Protein AF-A0A967QJV1-F1 (afdb_monomer_lite)

Sequence (107 aa):
FAGLLRQDGYRLEAVEGFALSSVVPAAKLAMAALAEDMVDGPLVVVEPGVRTGMPINIDNPREVGADRVVNAVAASQRYGTPVIAVDFGTSTNMDVVDASGAYVGGS

Radius of gyration: 15.84 Å; chains: 1; bounding box: 34×27×40 Å

pLDDT: mean 92.86, std 4.11, range [76.12, 98.56]

Foldseek 3Di:
DQVVCVVVPHGLAPDQEEEDFDPDVVCQVVVVVVRVVRDPHYYHYQAPPGPLVAAAPDPDSRPDGSVLSVQLSVQCVPPNPQDWGWDDDPDTWIWTQHNVRHTYGTD

Structure (mmCIF, N/CA/C/O backbone):
data_AF-A0A967QJV1-F1
#
_entry.id   AF-A0A967QJV1-F1
#
loop_
_atom_site.group_PDB
_atom_site.id
_atom_site.type_symbol
_atom_site.label_atom_id
_atom_site.label_alt_id
_atom_site.label_comp_id
_atom_site.label_asym_id
_atom_site.label_entity_id
_atom_site.label_seq_id
_atom_site.pdbx_PDB_ins_code
_atom_site.Cartn_x
_atom_site.Cartn_y
_atom_site.Cartn_z
_atom_site.occupancy
_atom_site.B_iso_or_equiv
_atom_site.auth_seq_id
_atom_site.auth_comp_id
_atom_site.auth_asym_id
_atom_site.auth_atom_id
_atom_site.pdbx_PDB_model_num
ATOM 1 N N . PHE A 1 1 ? 15.199 -5.560 -13.421 1.00 76.12 1 PHE A N 1
ATOM 2 C CA . PHE A 1 1 ? 13.771 -5.812 -13.701 1.00 76.12 1 PHE A CA 1
ATOM 3 C C . PHE A 1 1 ? 13.512 -6.512 -15.030 1.00 76.12 1 PHE A C 1
ATOM 5 O O . PHE A 1 1 ? 12.943 -7.591 -14.990 1.00 76.12 1 PHE A O 1
ATOM 12 N N . ALA A 1 2 ? 13.971 -6.003 -16.183 1.00 83.81 2 ALA A N 1
ATOM 13 C CA . ALA A 1 2 ? 13.749 -6.683 -17.473 1.00 83.81 2 ALA A CA 1
ATOM 14 C C . ALA A 1 2 ? 14.247 -8.145 -17.505 1.00 83.81 2 ALA A C 1
ATOM 16 O O . ALA A 1 2 ? 13.609 -9.001 -18.106 1.00 83.81 2 ALA A O 1
ATOM 17 N N . GLY A 1 3 ? 15.360 -8.444 -16.821 1.00 90.00 3 GLY A N 1
ATOM 18 C CA . GLY A 1 3 ? 15.836 -9.821 -16.646 1.00 90.00 3 GLY A CA 1
ATOM 19 C C . GLY A 1 3 ? 14.855 -10.718 -15.881 1.00 90.00 3 GLY A C 1
ATOM 20 O O . GLY A 1 3 ? 14.595 -11.822 -16.335 1.00 90.00 3 GLY A O 1
ATOM 21 N N . LEU A 1 4 ? 14.268 -10.221 -14.785 1.00 91.12 4 LEU A N 1
ATOM 22 C CA . LEU A 1 4 ? 13.299 -10.960 -13.964 1.00 91.12 4 LEU A CA 1
ATOM 23 C C . LEU A 1 4 ? 12.008 -11.241 -14.745 1.00 91.12 4 LEU A C 1
ATOM 25 O O . LEU A 1 4 ? 11.565 -12.378 -14.802 1.00 91.12 4 LEU A O 1
ATOM 29 N N . LEU A 1 5 ? 11.469 -10.231 -15.438 1.00 91.56 5 LEU A N 1
ATOM 30 C CA . LEU A 1 5 ? 10.292 -10.406 -16.297 1.00 91.56 5 LEU A CA 1
ATOM 31 C C . LEU A 1 5 ? 10.531 -11.478 -17.366 1.00 91.56 5 LEU A C 1
ATOM 33 O O . LEU A 1 5 ? 9.685 -12.345 -17.570 1.00 91.56 5 LEU A O 1
ATOM 37 N N . ARG A 1 6 ? 11.710 -11.464 -18.004 1.00 93.31 6 ARG A N 1
ATOM 38 C CA . ARG A 1 6 ? 12.073 -12.460 -19.022 1.00 93.31 6 ARG A CA 1
ATOM 39 C C . ARG A 1 6 ? 12.190 -13.872 -18.460 1.00 93.31 6 ARG A C 1
ATOM 41 O O . ARG A 1 6 ? 11.886 -14.808 -19.193 1.00 93.31 6 ARG A O 1
ATOM 48 N N . GLN A 1 7 ? 12.623 -14.039 -17.207 1.00 95.81 7 GLN A N 1
ATOM 49 C CA . GLN A 1 7 ? 12.664 -15.358 -16.563 1.00 95.81 7 GLN A CA 1
ATOM 50 C C . GLN A 1 7 ? 11.262 -15.966 -16.443 1.00 95.81 7 GLN A C 1
ATOM 52 O O . GLN A 1 7 ? 11.113 -17.166 -16.654 1.00 95.81 7 GLN A O 1
ATOM 57 N N . ASP A 1 8 ? 10.249 -15.128 -16.226 1.00 93.81 8 ASP A N 1
ATOM 58 C CA . ASP A 1 8 ? 8.845 -15.538 -16.136 1.00 93.81 8 ASP A CA 1
ATOM 59 C C . ASP A 1 8 ? 8.117 -15.491 -17.496 1.00 93.81 8 ASP A C 1
ATOM 61 O O . ASP A 1 8 ? 6.901 -15.661 -17.570 1.00 93.81 8 ASP A O 1
ATOM 65 N N . GLY A 1 9 ? 8.850 -15.273 -18.597 1.00 94.81 9 GLY A N 1
ATOM 66 C CA . GLY A 1 9 ? 8.309 -15.258 -19.960 1.00 94.81 9 GLY A CA 1
ATOM 67 C C . GLY A 1 9 ? 7.635 -13.948 -20.381 1.00 94.81 9 GLY A C 1
ATOM 68 O O . GLY A 1 9 ? 7.067 -13.876 -21.472 1.00 94.81 9 GLY A O 1
ATOM 69 N N . TYR A 1 10 ? 7.726 -12.896 -19.568 1.00 93.31 10 TYR A N 1
ATOM 70 C CA . TYR A 1 10 ? 7.192 -11.575 -19.884 1.00 93.31 10 TYR A CA 1
ATOM 71 C C . TYR A 1 10 ? 8.251 -10.675 -20.521 1.00 93.31 10 TYR A C 1
ATOM 73 O O . TYR A 1 10 ? 9.450 -10.754 -20.236 1.00 93.31 10 TYR A O 1
ATOM 81 N N . ARG A 1 11 ? 7.801 -9.769 -21.390 1.00 92.25 11 ARG A N 1
ATOM 82 C CA . ARG A 1 11 ? 8.651 -8.711 -21.944 1.00 92.25 11 ARG A CA 1
ATOM 83 C C . ARG A 1 11 ? 8.330 -7.386 -21.268 1.00 92.25 11 ARG A C 1
ATOM 85 O O . ARG A 1 11 ? 7.195 -7.176 -20.849 1.00 92.25 11 ARG A O 1
ATOM 92 N N . LEU A 1 12 ? 9.312 -6.491 -21.194 1.00 88.69 12 LEU A N 1
ATOM 93 C CA . LEU A 1 12 ? 9.116 -5.187 -20.561 1.00 88.69 12 LEU A CA 1
ATOM 94 C C . LEU A 1 12 ? 8.032 -4.369 -21.270 1.00 88.69 12 LEU A C 1
ATOM 96 O O . LEU A 1 12 ? 7.232 -3.716 -20.620 1.00 88.69 12 LEU A O 1
ATOM 100 N N . GLU A 1 13 ? 7.946 -4.486 -22.592 1.00 89.94 13 GLU A N 1
ATOM 101 C CA . GLU A 1 13 ? 6.971 -3.764 -23.411 1.00 89.94 13 GLU A CA 1
ATOM 102 C C . GLU A 1 13 ? 5.525 -4.231 -23.174 1.00 89.94 13 GLU A C 1
ATOM 104 O O . GLU A 1 13 ? 4.600 -3.632 -23.708 1.00 89.94 13 GLU A O 1
ATOM 109 N N . ALA A 1 14 ? 5.319 -5.326 -22.432 1.00 90.06 14 ALA A N 1
ATOM 110 C CA . ALA A 1 14 ? 3.993 -5.780 -22.017 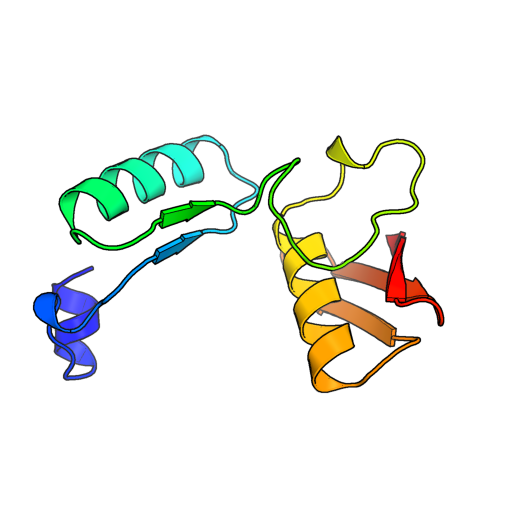1.00 90.06 14 ALA A CA 1
ATOM 111 C C . ALA A 1 14 ? 3.535 -5.148 -20.689 1.00 90.06 14 ALA A C 1
ATOM 113 O O . ALA A 1 14 ? 2.417 -5.403 -20.253 1.00 90.06 14 ALA A O 1
ATOM 114 N N . VAL A 1 15 ? 4.393 -4.374 -20.016 1.00 90.94 15 VAL A N 1
ATOM 115 C CA . VAL A 1 15 ? 4.046 -3.703 -18.762 1.00 90.94 15 VAL A CA 1
ATOM 116 C C . VAL A 1 15 ? 3.396 -2.360 -19.083 1.00 90.94 15 VAL A C 1
ATOM 118 O O . VAL A 1 15 ? 4.021 -1.481 -19.665 1.00 90.94 15 VAL A O 1
ATOM 121 N N . GLU A 1 16 ? 2.136 -2.204 -18.687 1.00 92.50 16 GLU A N 1
ATOM 122 C CA . GLU A 1 16 ? 1.328 -1.020 -19.009 1.00 92.50 16 GLU A CA 1
ATOM 123 C C . GLU A 1 16 ? 1.352 0.054 -17.913 1.00 92.50 16 GLU A C 1
ATOM 125 O O . GLU A 1 16 ? 0.820 1.139 -18.114 1.00 92.50 16 GLU A O 1
ATOM 130 N N . GLY A 1 17 ? 1.950 -0.221 -16.752 1.00 93.25 17 GLY A N 1
ATOM 131 C CA . GLY A 1 17 ? 2.025 0.723 -15.638 1.00 93.25 17 GLY A CA 1
ATOM 132 C C . GLY A 1 17 ? 2.671 0.124 -14.392 1.00 93.25 17 GLY A C 1
ATOM 133 O O . GLY A 1 17 ? 2.946 -1.076 -14.329 1.00 93.25 17 GLY A O 1
ATOM 134 N N . PHE A 1 18 ? 2.910 0.972 -13.391 1.00 93.88 18 PHE A N 1
ATOM 135 C CA . PHE A 1 18 ? 3.528 0.600 -12.119 1.00 93.88 18 PHE A CA 1
ATOM 136 C C . PHE A 1 18 ? 2.691 1.081 -10.936 1.00 93.88 18 PHE A C 1
ATOM 138 O O . PHE A 1 18 ? 2.193 2.204 -10.913 1.00 93.88 18 PHE A O 1
ATOM 145 N N . ALA A 1 19 ? 2.603 0.245 -9.906 1.00 93.69 19 ALA A N 1
ATOM 146 C CA . ALA A 1 19 ? 2.124 0.638 -8.589 1.00 93.69 19 ALA A CA 1
ATOM 147 C C . ALA A 1 19 ? 3.213 0.341 -7.553 1.00 93.69 19 ALA A C 1
ATOM 149 O O . ALA A 1 19 ? 3.800 -0.742 -7.557 1.00 93.69 19 ALA A O 1
ATOM 150 N N . LEU A 1 20 ? 3.492 1.302 -6.675 1.00 94.50 20 LEU A N 1
ATOM 151 C CA . LEU A 1 20 ? 4.569 1.242 -5.694 1.00 94.50 20 LEU A CA 1
ATOM 152 C C . LEU A 1 20 ? 4.028 1.527 -4.292 1.00 94.50 20 LEU A C 1
ATOM 154 O O . LEU A 1 20 ? 3.469 2.592 -4.041 1.00 94.50 20 LEU A O 1
ATOM 158 N N . SER A 1 21 ? 4.267 0.605 -3.362 1.00 94.25 21 SER A N 1
ATOM 159 C CA . SER A 1 21 ? 4.082 0.814 -1.924 1.00 94.25 21 SER A CA 1
ATOM 160 C C . SER A 1 21 ? 5.416 0.588 -1.220 1.00 94.25 21 SER A C 1
ATOM 162 O O . SER A 1 21 ? 6.084 -0.420 -1.454 1.00 94.25 21 SER A O 1
ATOM 164 N N . SER A 1 22 ? 5.853 1.553 -0.410 1.00 92.81 22 SER A N 1
ATOM 165 C CA . SER A 1 22 ? 7.091 1.437 0.360 1.00 92.81 22 SER A CA 1
ATOM 166 C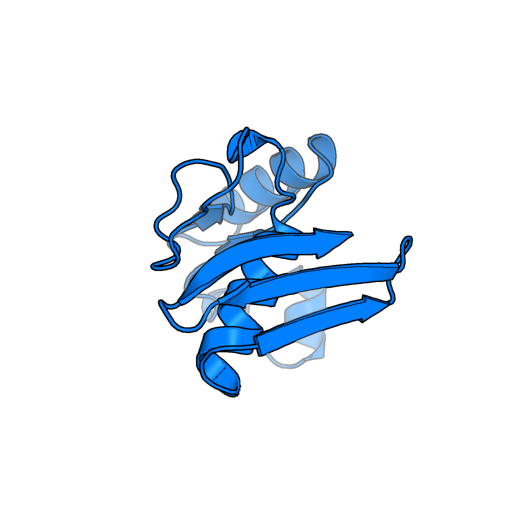 C . SER A 1 22 ? 7.088 2.373 1.561 1.00 92.81 22 SER A C 1
ATOM 168 O O . SER A 1 22 ? 6.776 3.556 1.437 1.00 92.81 22 SER A O 1
ATOM 170 N N . VAL A 1 23 ? 7.522 1.849 2.707 1.00 89.56 23 VAL A N 1
ATOM 171 C CA . VAL A 1 23 ? 7.783 2.621 3.933 1.00 89.56 23 VAL A CA 1
ATOM 172 C C . VAL A 1 23 ? 9.236 3.111 4.027 1.00 89.56 23 VAL A C 1
ATOM 174 O O . VAL A 1 23 ? 9.592 3.810 4.969 1.00 89.56 23 VAL A O 1
ATOM 177 N N . VAL A 1 24 ? 10.092 2.768 3.052 1.00 92.31 24 VAL A N 1
ATOM 178 C CA . VAL A 1 24 ? 11.516 3.141 3.016 1.00 92.31 24 VAL A CA 1
ATOM 179 C C . VAL A 1 24 ? 11.730 4.261 1.986 1.00 92.31 24 VAL A C 1
ATOM 181 O O . VAL A 1 24 ? 11.709 3.988 0.782 1.00 92.31 24 VAL A O 1
ATOM 184 N N . PRO A 1 25 ? 11.996 5.518 2.404 1.00 91.50 25 PRO A N 1
ATOM 185 C CA . PRO A 1 25 ? 12.050 6.661 1.485 1.00 91.50 25 PRO A CA 1
ATOM 186 C C . PRO A 1 25 ? 13.063 6.518 0.343 1.00 91.50 25 PRO A C 1
ATOM 188 O O . PRO A 1 25 ? 12.757 6.853 -0.799 1.00 91.50 25 PRO A O 1
ATOM 191 N N . ALA A 1 26 ? 14.254 5.982 0.629 1.00 95.50 26 ALA A N 1
ATOM 192 C CA . ALA A 1 26 ? 15.298 5.795 -0.379 1.00 95.50 26 ALA A CA 1
ATOM 193 C C . ALA A 1 26 ? 14.899 4.764 -1.448 1.00 95.50 26 ALA A C 1
ATOM 195 O O . ALA A 1 26 ? 15.117 4.991 -2.637 1.00 95.50 26 ALA A O 1
ATOM 196 N N . ALA A 1 27 ? 14.265 3.662 -1.034 1.00 93.56 27 ALA A N 1
ATOM 197 C CA . ALA A 1 27 ? 13.755 2.654 -1.957 1.00 93.56 27 ALA A CA 1
ATOM 198 C C . ALA A 1 27 ? 12.619 3.225 -2.811 1.00 93.56 27 ALA A C 1
ATOM 200 O O . ALA A 1 27 ? 12.599 3.004 -4.017 1.00 93.56 27 ALA A O 1
ATOM 201 N N . LYS A 1 28 ? 11.722 4.017 -2.208 1.00 94.12 28 LYS A N 1
ATOM 202 C CA . LYS A 1 28 ? 10.638 4.694 -2.928 1.00 94.12 28 LYS A CA 1
ATOM 203 C C . LYS A 1 28 ? 11.171 5.573 -4.061 1.00 94.12 28 LYS A C 1
ATOM 205 O O . LYS A 1 28 ? 10.733 5.420 -5.194 1.00 94.12 28 LYS A O 1
ATOM 210 N N . LEU A 1 29 ? 12.134 6.451 -3.765 1.00 93.75 29 LEU A N 1
ATOM 211 C CA . LEU A 1 29 ? 12.738 7.351 -4.755 1.00 93.75 29 LEU A CA 1
ATOM 212 C C . LEU A 1 29 ? 13.421 6.581 -5.890 1.00 93.75 29 LEU A C 1
ATOM 214 O O . LEU A 1 29 ? 13.179 6.871 -7.058 1.00 93.75 29 LEU A O 1
ATOM 218 N N . ALA A 1 30 ? 14.235 5.578 -5.552 1.00 94.94 30 ALA A N 1
ATOM 219 C CA . ALA A 1 30 ? 14.939 4.777 -6.548 1.00 94.94 30 ALA A CA 1
ATOM 220 C C . ALA A 1 30 ? 13.972 3.995 -7.454 1.00 94.94 30 ALA A C 1
ATOM 222 O O . ALA A 1 30 ? 14.168 3.941 -8.665 1.00 94.94 30 ALA A O 1
ATOM 223 N N . MET A 1 31 ? 12.919 3.409 -6.877 1.00 94.31 31 MET A N 1
ATOM 224 C CA . MET A 1 31 ? 11.926 2.632 -7.621 1.00 94.31 31 MET A CA 1
ATOM 225 C C . MET A 1 31 ? 11.014 3.508 -8.480 1.00 94.31 31 MET A C 1
ATOM 227 O O . MET A 1 31 ? 10.655 3.090 -9.575 1.00 94.31 31 MET A O 1
ATOM 231 N N . ALA A 1 32 ? 10.657 4.706 -8.011 1.00 93.44 32 ALA A N 1
ATOM 232 C CA . ALA A 1 32 ? 9.875 5.659 -8.793 1.00 93.44 32 ALA A CA 1
ATOM 233 C C . ALA A 1 32 ? 10.651 6.140 -10.029 1.00 93.44 32 ALA A C 1
ATOM 235 O O . ALA A 1 32 ? 10.135 6.030 -11.135 1.00 93.44 32 ALA A O 1
ATOM 236 N N . ALA A 1 33 ? 11.912 6.557 -9.856 1.00 93.06 33 ALA A N 1
ATOM 237 C CA . ALA A 1 33 ? 12.771 6.956 -10.975 1.00 93.06 33 ALA A CA 1
ATOM 238 C C . ALA A 1 33 ? 12.972 5.809 -11.978 1.00 93.06 33 ALA A C 1
ATOM 240 O O . ALA A 1 33 ? 12.873 5.998 -13.184 1.00 93.06 33 ALA A O 1
ATOM 241 N N . LEU A 1 34 ? 13.184 4.588 -11.475 1.00 90.75 34 LEU A N 1
ATOM 242 C CA . LEU A 1 34 ? 13.284 3.415 -12.336 1.00 90.75 34 LEU A CA 1
ATOM 243 C C . LEU A 1 34 ? 11.991 3.167 -13.127 1.00 90.75 34 LEU A C 1
ATOM 245 O O . LEU A 1 34 ? 12.064 2.787 -14.289 1.00 90.75 34 LEU A O 1
ATOM 249 N N . ALA A 1 35 ? 10.820 3.331 -12.509 1.00 91.88 35 ALA A N 1
ATOM 250 C CA . ALA A 1 35 ? 9.545 3.106 -13.182 1.00 91.88 35 ALA A CA 1
ATOM 251 C C . ALA A 1 35 ? 9.315 4.110 -14.322 1.00 91.88 35 ALA A C 1
ATOM 253 O O . ALA A 1 35 ? 8.867 3.693 -15.388 1.00 91.88 35 ALA A O 1
ATOM 254 N N . GLU A 1 36 ? 9.683 5.380 -14.118 1.00 89.44 36 GLU A N 1
ATOM 255 C CA . GLU A 1 36 ? 9.638 6.429 -15.149 1.00 89.44 36 GLU A CA 1
ATOM 256 C C . GLU A 1 36 ? 10.532 6.098 -16.357 1.00 89.44 36 GLU A C 1
ATOM 258 O O . GLU A 1 36 ? 10.139 6.343 -17.493 1.00 89.44 36 GLU A O 1
ATOM 263 N N . ASP A 1 37 ? 11.696 5.479 -16.133 1.00 87.00 37 ASP A N 1
ATOM 264 C CA . ASP A 1 37 ? 12.602 5.056 -17.212 1.00 87.00 37 ASP A CA 1
ATOM 265 C C . ASP A 1 37 ? 12.159 3.756 -17.914 1.00 87.00 37 ASP A C 1
ATOM 267 O O . ASP A 1 37 ? 12.628 3.434 -19.009 1.00 87.00 37 ASP A O 1
ATOM 271 N N . MET A 1 38 ? 11.321 2.944 -17.262 1.00 85.06 38 MET A N 1
ATOM 272 C CA . MET A 1 38 ? 11.018 1.581 -17.702 1.00 85.06 38 MET A CA 1
ATOM 273 C C . MET A 1 38 ? 9.744 1.458 -18.534 1.00 85.06 38 MET A C 1
ATOM 275 O O . MET A 1 38 ? 9.661 0.523 -19.336 1.00 85.06 38 MET A O 1
ATOM 279 N N . VAL A 1 39 ? 8.758 2.333 -18.331 1.00 83.62 39 VAL A N 1
ATOM 280 C CA . VAL A 1 39 ? 7.488 2.313 -19.067 1.00 83.62 39 VAL A CA 1
ATOM 281 C C . VAL A 1 39 ? 6.935 3.716 -19.279 1.00 83.62 39 VAL A C 1
ATOM 283 O O . VAL A 1 39 ? 7.055 4.576 -18.418 1.00 83.62 39 VAL A O 1
ATOM 286 N N . ASP A 1 40 ? 6.196 3.896 -20.372 1.00 84.81 40 ASP A N 1
ATOM 287 C CA . ASP A 1 40 ? 5.428 5.120 -20.649 1.00 84.81 40 ASP A CA 1
ATOM 288 C C . ASP A 1 40 ? 4.038 5.131 -19.962 1.00 84.81 40 ASP A C 1
ATOM 290 O O . ASP A 1 40 ? 3.159 5.927 -20.298 1.00 84.81 40 ASP A O 1
ATOM 294 N N . GLY A 1 41 ? 3.801 4.200 -19.033 1.00 89.25 41 GLY A N 1
ATOM 295 C CA . GLY A 1 41 ? 2.522 3.993 -18.348 1.00 89.25 41 GLY A CA 1
ATOM 296 C C . GLY A 1 41 ? 2.356 4.808 -17.058 1.00 89.25 41 GLY A C 1
ATOM 297 O O . GLY A 1 41 ? 3.307 5.422 -16.574 1.00 89.25 41 GLY A O 1
ATOM 298 N N . PRO A 1 42 ? 1.157 4.809 -16.441 1.00 92.75 42 PRO A N 1
ATOM 299 C CA . PRO A 1 42 ? 0.949 5.468 -15.159 1.00 92.75 42 PRO A CA 1
ATOM 300 C C . PRO A 1 42 ? 1.791 4.825 -14.050 1.00 92.75 42 PRO A C 1
ATOM 302 O O . PRO A 1 42 ? 1.815 3.602 -13.893 1.00 92.75 42 PRO A O 1
ATOM 305 N N . LEU A 1 43 ? 2.405 5.677 -13.230 1.00 93.12 43 LEU A N 1
ATOM 306 C CA . LEU A 1 43 ? 3.000 5.313 -11.950 1.00 93.12 43 LEU A CA 1
ATOM 307 C C . LEU A 1 43 ? 2.079 5.772 -10.816 1.00 93.12 43 LEU A C 1
ATOM 309 O O . LEU A 1 43 ? 1.807 6.962 -10.659 1.00 93.12 43 LEU A O 1
ATOM 313 N N . VAL A 1 44 ? 1.620 4.828 -9.999 1.00 93.69 44 VAL A N 1
ATOM 314 C CA . VAL A 1 44 ? 0.866 5.105 -8.774 1.00 93.69 44 VAL A CA 1
ATOM 315 C C . VAL A 1 44 ? 1.751 4.815 -7.573 1.00 93.69 44 VAL A C 1
ATOM 317 O O . VAL A 1 44 ? 2.126 3.672 -7.329 1.00 93.69 44 VAL A O 1
ATOM 320 N N . VAL A 1 45 ? 2.056 5.842 -6.786 1.00 93.69 45 VAL A N 1
ATOM 321 C CA . VAL A 1 45 ? 2.769 5.693 -5.514 1.0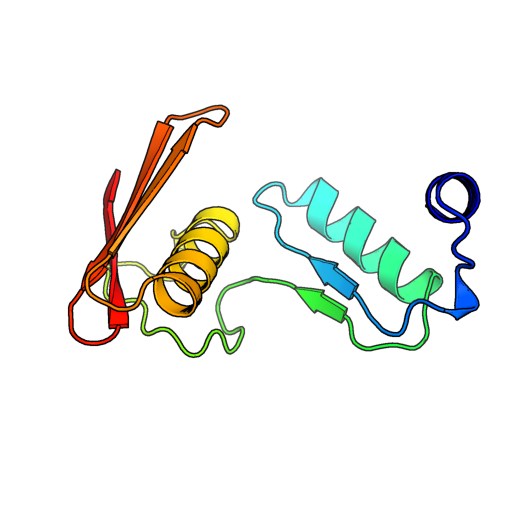0 93.69 45 VAL A CA 1
ATOM 322 C C . VAL A 1 45 ? 1.759 5.780 -4.375 1.00 93.69 45 VAL A C 1
ATOM 324 O O . VAL A 1 45 ? 0.989 6.735 -4.291 1.00 93.69 45 VAL A O 1
ATOM 327 N N . VAL A 1 46 ? 1.738 4.773 -3.502 1.00 93.00 46 VAL A N 1
ATOM 328 C CA . VAL A 1 46 ? 0.861 4.761 -2.328 1.00 93.00 46 VAL A CA 1
ATOM 329 C C . VAL A 1 46 ? 1.448 5.678 -1.263 1.00 93.00 46 VAL A C 1
ATOM 331 O O . VAL A 1 46 ? 2.421 5.342 -0.590 1.00 93.00 46 VAL A O 1
ATOM 334 N N . GLU A 1 47 ? 0.849 6.855 -1.123 1.00 89.56 47 GLU A N 1
ATOM 335 C CA . GLU A 1 47 ? 1.225 7.870 -0.144 1.00 89.56 47 GLU A CA 1
ATOM 336 C C . GLU A 1 47 ? 0.006 8.724 0.257 1.00 89.56 47 GLU A C 1
ATOM 338 O O . GLU A 1 47 ? -1.057 8.613 -0.371 1.00 89.56 47 GLU A O 1
ATOM 343 N N . PRO A 1 48 ? 0.104 9.558 1.313 1.00 84.31 48 PRO A N 1
ATOM 344 C CA . PRO A 1 48 ? -1.013 10.393 1.738 1.00 84.31 48 PRO A CA 1
ATOM 345 C C . PRO A 1 48 ? -1.570 11.242 0.587 1.00 84.31 48 PRO A C 1
ATOM 347 O O . PRO A 1 48 ? -0.851 12.028 -0.023 1.00 84.31 48 PRO A O 1
ATOM 350 N N . GLY A 1 49 ? -2.871 11.101 0.317 1.00 83.38 49 GLY A N 1
ATOM 351 C CA . GLY A 1 49 ? -3.565 11.795 -0.774 1.00 83.38 49 GLY A CA 1
ATOM 352 C C . GLY A 1 49 ? -3.861 10.929 -2.002 1.00 83.38 49 GLY A C 1
ATOM 353 O O . GLY A 1 49 ? -4.672 11.339 -2.836 1.00 83.38 49 GLY A O 1
ATOM 354 N N . VAL A 1 50 ? -3.288 9.722 -2.105 1.00 89.44 50 VAL A N 1
ATOM 355 C CA . VAL A 1 50 ? -3.673 8.769 -3.155 1.00 89.44 50 VAL A CA 1
ATOM 356 C C . VAL A 1 50 ? -5.128 8.324 -2.955 1.00 89.44 50 VAL A C 1
ATOM 358 O O . VAL A 1 50 ? -5.592 8.122 -1.830 1.00 89.44 50 VAL A O 1
ATOM 361 N N . ARG A 1 51 ? -5.883 8.172 -4.048 1.00 90.19 51 ARG A N 1
ATOM 362 C CA . ARG A 1 51 ? -7.290 7.749 -3.981 1.00 90.19 51 ARG A CA 1
ATOM 363 C C . ARG A 1 51 ? -7.380 6.237 -3.788 1.00 90.19 51 ARG A C 1
ATOM 365 O O . ARG A 1 51 ? -7.386 5.490 -4.758 1.00 90.19 51 ARG A O 1
ATOM 372 N N . THR A 1 52 ? -7.483 5.802 -2.537 1.00 90.31 52 THR A N 1
ATOM 373 C CA . THR A 1 52 ? -7.624 4.382 -2.165 1.00 90.31 52 THR A CA 1
ATOM 374 C C . THR A 1 52 ? -9.068 3.880 -2.217 1.00 90.31 52 THR A C 1
ATOM 376 O O . THR A 1 52 ? -9.298 2.676 -2.253 1.00 90.31 52 THR A O 1
ATOM 379 N N . GLY A 1 53 ? -10.049 4.790 -2.179 1.00 91.38 53 GLY A N 1
ATOM 380 C CA . GLY A 1 53 ? -11.463 4.444 -1.992 1.00 91.38 53 GLY A CA 1
ATOM 381 C C . GLY A 1 53 ? -11.821 4.032 -0.557 1.00 91.38 53 GLY A C 1
ATOM 382 O O . GLY A 1 53 ? -12.977 3.720 -0.294 1.00 91.38 53 GLY A O 1
ATOM 383 N N . MET A 1 54 ? -10.855 4.072 0.366 1.00 94.88 54 MET A N 1
ATOM 384 C CA . MET A 1 54 ? -11.003 3.696 1.770 1.00 94.88 54 MET A CA 1
ATOM 385 C C . MET A 1 54 ? -10.820 4.925 2.670 1.00 94.88 54 MET A C 1
ATOM 387 O O . MET A 1 54 ? -9.740 5.523 2.646 1.00 94.88 54 MET A O 1
ATOM 391 N N . PRO A 1 55 ? -11.830 5.315 3.470 1.00 95.19 55 PRO A N 1
ATOM 392 C CA . PRO A 1 55 ? -11.659 6.339 4.496 1.00 95.19 55 PRO A CA 1
ATOM 393 C C . PRO A 1 55 ? -10.614 5.909 5.532 1.00 95.19 55 PRO A C 1
ATOM 395 O O . PRO A 1 55 ? -10.601 4.755 5.949 1.00 95.19 55 PRO A O 1
ATOM 398 N N . ILE A 1 56 ? -9.758 6.834 5.967 1.00 94.69 56 ILE A N 1
ATOM 399 C CA . ILE A 1 56 ? -8.767 6.597 7.025 1.00 94.69 56 ILE A CA 1
ATOM 400 C C . ILE A 1 56 ? -9.192 7.419 8.244 1.00 94.69 56 ILE A C 1
ATOM 402 O O . ILE A 1 56 ? -8.968 8.627 8.289 1.00 94.69 56 ILE A O 1
ATOM 406 N N . ASN A 1 57 ? -9.825 6.754 9.209 1.00 94.50 57 ASN A N 1
ATOM 407 C CA . ASN A 1 57 ? -10.422 7.347 10.405 1.00 94.50 57 ASN A CA 1
ATOM 408 C C . ASN A 1 57 ? -9.557 7.058 11.636 1.00 94.50 57 ASN A C 1
ATOM 410 O O . ASN A 1 57 ? -9.930 6.285 12.515 1.00 94.50 57 ASN A O 1
ATOM 414 N N . ILE A 1 58 ? -8.390 7.695 11.683 1.00 92.12 58 ILE A N 1
ATOM 415 C CA . ILE A 1 58 ? -7.522 7.738 12.865 1.00 92.12 58 ILE A CA 1
ATOM 416 C C . ILE A 1 58 ? -7.069 9.181 13.115 1.00 92.12 58 ILE A C 1
ATOM 418 O O . ILE A 1 58 ? -7.185 10.019 12.219 1.00 92.12 58 ILE A O 1
ATOM 422 N N . ASP A 1 59 ? -6.517 9.462 14.296 1.00 89.94 59 ASP A N 1
ATOM 423 C CA . ASP A 1 59 ? -6.121 10.821 14.698 1.00 89.94 59 ASP A CA 1
ATOM 424 C C . ASP A 1 59 ? -5.115 11.464 13.733 1.00 89.94 59 ASP A C 1
ATOM 426 O O . ASP A 1 59 ? -5.257 12.632 13.368 1.00 89.94 59 ASP A O 1
ATOM 430 N N . ASN A 1 60 ? -4.118 10.695 13.279 1.00 89.38 60 ASN A N 1
ATOM 431 C CA . ASN A 1 60 ? -3.141 11.155 12.297 1.00 89.38 60 ASN A CA 1
ATOM 432 C C . ASN A 1 60 ? -3.058 10.215 11.081 1.00 89.38 60 ASN A C 1
ATOM 434 O O . ASN A 1 60 ? -2.205 9.327 11.037 1.00 89.38 60 ASN A O 1
ATOM 438 N N . PRO A 1 61 ? -3.883 10.429 10.037 1.00 87.69 61 PRO A N 1
ATOM 439 C CA . PRO A 1 61 ? -3.894 9.583 8.841 1.00 87.69 61 PRO A CA 1
ATOM 440 C C . PRO A 1 61 ? -2.552 9.504 8.101 1.00 87.69 61 PRO A C 1
ATOM 442 O O . PRO A 1 61 ? -2.334 8.578 7.325 1.00 87.69 61 PRO A O 1
ATOM 445 N N . ARG A 1 62 ? -1.648 10.472 8.312 1.00 86.69 62 ARG A N 1
ATOM 446 C CA . ARG A 1 62 ? -0.328 10.507 7.662 1.00 86.69 62 ARG A CA 1
ATOM 447 C C . ARG A 1 62 ? 0.680 9.544 8.287 1.00 86.69 62 ARG A C 1
ATOM 449 O O . ARG A 1 62 ? 1.714 9.301 7.674 1.00 86.69 62 ARG A O 1
ATOM 456 N N . GLU A 1 63 ? 0.404 9.033 9.484 1.00 86.56 63 GLU A N 1
ATOM 457 C CA . GLU A 1 63 ? 1.272 8.078 10.183 1.00 86.56 63 GLU A CA 1
ATOM 458 C C . GLU A 1 63 ? 1.026 6.629 9.754 1.00 86.56 63 GLU A C 1
ATOM 460 O O . GLU A 1 63 ? 1.829 5.752 10.067 1.00 86.56 63 GLU A O 1
ATOM 465 N N . VAL A 1 64 ? -0.055 6.359 9.015 1.00 89.38 64 VAL A N 1
ATOM 466 C CA . VAL A 1 64 ? -0.316 5.012 8.501 1.00 89.38 64 VAL A CA 1
ATOM 467 C C . VAL A 1 64 ? 0.703 4.677 7.417 1.00 89.38 64 VAL A C 1
ATOM 469 O O . VAL A 1 64 ? 0.841 5.395 6.425 1.00 89.38 64 VAL A O 1
ATOM 472 N N . GLY A 1 65 ? 1.401 3.557 7.601 1.00 89.62 65 GLY A N 1
ATOM 473 C CA . GLY A 1 65 ? 2.292 2.999 6.591 1.00 89.62 65 GLY A CA 1
ATOM 474 C C . GLY A 1 65 ? 1.542 2.646 5.303 1.00 89.62 65 GLY A C 1
ATOM 475 O O . GLY A 1 65 ? 0.396 2.194 5.327 1.00 89.62 65 GLY A O 1
ATOM 476 N N . ALA A 1 66 ? 2.194 2.853 4.158 1.00 91.38 66 ALA A N 1
ATOM 477 C CA . ALA A 1 66 ? 1.623 2.535 2.849 1.00 91.38 66 ALA A CA 1
ATOM 478 C C . ALA A 1 66 ? 1.288 1.037 2.695 1.00 91.38 66 ALA A C 1
ATOM 480 O O . ALA A 1 66 ? 0.340 0.677 2.001 1.00 91.38 66 ALA A O 1
ATOM 481 N N . ASP A 1 67 ? 2.049 0.167 3.357 1.00 92.50 67 ASP A N 1
ATOM 482 C CA . ASP A 1 67 ? 1.811 -1.273 3.467 1.00 92.50 67 ASP A CA 1
ATOM 483 C C . ASP A 1 67 ? 0.486 -1.578 4.179 1.00 92.50 67 ASP A C 1
ATOM 485 O O . ASP A 1 67 ? -0.364 -2.271 3.621 1.00 92.50 67 ASP A O 1
ATOM 489 N N . ARG A 1 68 ? 0.254 -0.968 5.346 1.00 94.44 68 ARG A N 1
ATOM 490 C CA . ARG A 1 68 ? -0.978 -1.123 6.137 1.00 94.44 68 ARG A CA 1
ATOM 491 C C . ARG A 1 68 ? -2.222 -0.692 5.359 1.00 94.44 68 ARG A C 1
ATOM 493 O O . ARG A 1 68 ? -3.241 -1.381 5.357 1.00 94.44 68 ARG A O 1
ATOM 500 N N . VAL A 1 69 ? -2.124 0.419 4.622 1.00 94.19 69 VAL A N 1
ATOM 501 C CA . VAL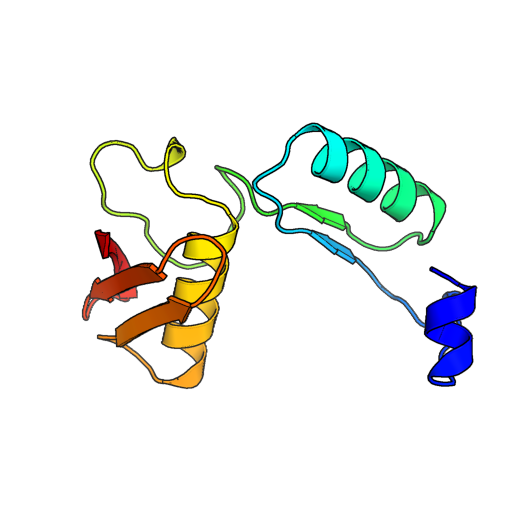 A 1 69 ? -3.205 0.891 3.740 1.00 94.19 69 VAL A CA 1
ATOM 502 C C . VAL A 1 69 ? -3.508 -0.130 2.640 1.00 94.19 69 VAL A C 1
ATOM 504 O O . VAL A 1 69 ? -4.674 -0.449 2.405 1.00 94.19 69 VAL A O 1
ATOM 507 N N . VAL A 1 70 ? -2.484 -0.667 1.969 1.00 95.50 70 VAL A N 1
ATOM 508 C CA . VAL A 1 70 ? -2.670 -1.669 0.905 1.00 95.50 70 VAL A CA 1
ATOM 509 C C . VAL A 1 70 ? -3.265 -2.962 1.463 1.00 95.50 70 VAL A C 1
ATOM 511 O O . VAL A 1 70 ? -4.182 -3.509 0.850 1.00 95.50 70 VAL A O 1
ATOM 514 N N . ASN A 1 71 ? -2.812 -3.414 2.635 1.00 95.94 71 ASN A N 1
ATOM 515 C CA . ASN A 1 71 ? -3.343 -4.596 3.314 1.00 95.94 71 ASN A CA 1
ATOM 516 C C . ASN A 1 71 ? -4.838 -4.443 3.618 1.00 95.94 71 ASN A C 1
ATOM 518 O O . ASN A 1 71 ? -5.635 -5.316 3.268 1.00 95.94 71 ASN A O 1
ATOM 522 N N . ALA A 1 72 ? -5.236 -3.311 4.201 1.00 96.94 72 ALA A N 1
ATOM 523 C CA . ALA A 1 72 ? -6.630 -3.018 4.514 1.00 96.94 72 ALA A CA 1
ATOM 524 C C . ALA A 1 72 ? -7.510 -2.945 3.253 1.00 96.94 72 ALA A C 1
ATOM 526 O O . ALA A 1 72 ? -8.581 -3.560 3.196 1.00 96.94 72 ALA A O 1
ATOM 527 N N . VAL A 1 73 ? -7.043 -2.257 2.203 1.00 96.62 73 VAL A N 1
ATOM 528 C CA . VAL A 1 73 ? -7.741 -2.182 0.908 1.00 96.62 73 VAL A CA 1
ATOM 529 C C . VAL A 1 73 ? -7.914 -3.573 0.303 1.00 96.62 73 VAL A C 1
ATOM 531 O O . VAL A 1 73 ? -9.032 -3.946 -0.050 1.00 96.62 73 VAL A O 1
ATOM 534 N N . ALA A 1 74 ? -6.852 -4.375 0.242 1.00 96.75 74 ALA A N 1
ATOM 535 C CA . ALA A 1 74 ? -6.916 -5.725 -0.306 1.00 96.75 74 ALA A CA 1
ATOM 536 C C . ALA A 1 74 ? -7.859 -6.635 0.499 1.00 96.75 74 ALA A C 1
ATOM 538 O O . ALA A 1 74 ? -8.657 -7.370 -0.086 1.00 96.75 74 ALA A O 1
ATOM 539 N N . ALA A 1 75 ? -7.804 -6.569 1.833 1.00 98.00 75 ALA A N 1
ATOM 540 C CA . ALA A 1 75 ? -8.654 -7.369 2.706 1.00 98.00 75 ALA A CA 1
ATOM 541 C C . ALA A 1 75 ? -10.136 -7.001 2.554 1.00 98.00 75 ALA A C 1
ATOM 543 O O . ALA A 1 75 ? -10.965 -7.889 2.352 1.00 98.00 75 ALA A O 1
ATOM 544 N N . SER A 1 76 ? -10.461 -5.704 2.572 1.00 97.94 76 SER A N 1
ATOM 545 C CA . SER A 1 76 ? -11.841 -5.223 2.413 1.00 97.94 76 SER A CA 1
ATOM 546 C C . SER A 1 76 ? -12.435 -5.586 1.050 1.00 97.94 76 SER A C 1
ATOM 548 O O . SER A 1 76 ? -13.580 -6.025 0.980 1.00 97.94 76 SER A O 1
ATOM 550 N N . GLN A 1 77 ? -11.656 -5.490 -0.034 1.00 97.19 77 GLN A N 1
ATOM 551 C CA . GLN A 1 77 ? -12.120 -5.875 -1.370 1.00 97.19 77 GLN A CA 1
ATOM 552 C C . GLN A 1 77 ? -12.331 -7.384 -1.508 1.00 97.19 77 GLN A C 1
ATOM 554 O O . GLN A 1 77 ? -13.260 -7.819 -2.186 1.00 97.19 77 GLN A O 1
ATOM 559 N N . ARG A 1 78 ? -11.466 -8.195 -0.890 1.00 97.88 78 ARG A N 1
ATOM 560 C CA . ARG A 1 78 ? -11.492 -9.652 -1.057 1.00 97.88 78 ARG A CA 1
ATOM 561 C C . ARG A 1 78 ? -12.492 -10.350 -0.141 1.00 97.88 78 ARG A C 1
ATOM 563 O O . ARG A 1 78 ? -13.040 -11.379 -0.532 1.00 97.88 78 ARG A O 1
ATOM 570 N N . TYR A 1 79 ? -12.707 -9.818 1.059 1.00 98.06 79 TYR A N 1
ATOM 571 C CA . TYR A 1 79 ? -13.486 -10.479 2.110 1.00 98.06 79 TYR A CA 1
ATOM 572 C C . TYR A 1 79 ? -14.688 -9.663 2.600 1.00 98.06 79 TYR A C 1
ATOM 574 O O . TYR A 1 79 ? -15.491 -10.181 3.374 1.00 98.06 79 TYR A O 1
ATOM 582 N N . GLY A 1 80 ? -14.856 -8.427 2.127 1.00 98.00 80 GLY A N 1
ATOM 583 C CA . GLY A 1 80 ? -15.893 -7.518 2.602 1.00 98.00 80 GLY A CA 1
ATOM 584 C C . GLY A 1 80 ? -15.518 -6.837 3.917 1.00 98.00 80 GLY A C 1
ATOM 585 O O . GLY A 1 80 ? -14.383 -6.915 4.386 1.00 98.00 80 GLY A O 1
ATOM 586 N N . THR A 1 81 ? -16.485 -6.131 4.498 1.00 98.12 81 THR A N 1
ATOM 587 C CA . THR A 1 81 ? -16.332 -5.372 5.743 1.00 98.12 81 THR A CA 1
ATOM 588 C C . THR A 1 81 ? -17.411 -5.791 6.751 1.00 98.12 81 THR A C 1
ATOM 590 O O . THR A 1 81 ? -18.522 -6.140 6.341 1.00 98.12 81 THR A O 1
ATOM 593 N N . PRO A 1 82 ? -17.134 -5.766 8.070 1.00 98.38 82 PRO A N 1
ATOM 594 C CA . PRO A 1 82 ? -15.850 -5.448 8.703 1.00 98.38 82 PRO A CA 1
ATOM 595 C C . PRO A 1 82 ? -14.797 -6.552 8.504 1.00 98.38 82 PRO A C 1
ATOM 597 O O . PRO A 1 82 ? -15.140 -7.722 8.344 1.00 98.38 82 PRO A O 1
ATOM 600 N N . VAL A 1 83 ? -13.513 -6.184 8.541 1.00 98.56 83 VAL A N 1
ATOM 601 C CA . VAL A 1 83 ? -12.394 -7.126 8.374 1.00 98.56 83 VAL A CA 1
ATOM 602 C C . VAL A 1 83 ? -11.165 -6.690 9.169 1.00 98.56 83 VAL A C 1
ATOM 604 O O . VAL A 1 83 ? -10.925 -5.501 9.363 1.00 98.56 83 VAL A O 1
ATOM 607 N N . ILE A 1 84 ? -10.377 -7.667 9.622 1.00 98.12 84 ILE A N 1
ATOM 608 C CA . ILE A 1 84 ? -9.049 -7.452 10.203 1.00 98.12 84 ILE A CA 1
ATOM 609 C C . ILE A 1 84 ? -8.029 -8.143 9.297 1.00 98.12 84 ILE A C 1
ATOM 611 O O . ILE A 1 84 ? -8.152 -9.342 9.042 1.00 98.12 84 ILE A O 1
ATOM 615 N N . ALA A 1 85 ? -7.032 -7.401 8.821 1.00 97.69 85 ALA A N 1
ATOM 616 C CA . ALA A 1 85 ? -5.861 -7.964 8.157 1.00 97.69 85 ALA A CA 1
ATOM 617 C C . ALA A 1 85 ? -4.738 -8.148 9.185 1.00 97.69 85 ALA A C 1
ATOM 619 O O . ALA A 1 85 ? -4.488 -7.255 9.990 1.00 97.69 85 ALA A O 1
ATOM 620 N N . VAL A 1 86 ? -4.077 -9.306 9.168 1.00 97.31 86 VAL A N 1
ATOM 621 C CA . VAL A 1 86 ? -2.924 -9.594 10.032 1.00 97.31 86 VAL A CA 1
ATOM 622 C C . VAL A 1 86 ? -1.728 -9.887 9.141 1.00 97.31 86 VAL A C 1
ATOM 624 O O . VAL A 1 86 ? -1.764 -10.839 8.360 1.00 97.31 86 VAL A O 1
ATOM 627 N N . ASP A 1 87 ? -0.693 -9.061 9.250 1.00 95.50 87 ASP A N 1
ATOM 628 C CA . ASP A 1 87 ? 0.526 -9.154 8.451 1.00 95.50 87 ASP A CA 1
ATOM 629 C C . ASP A 1 87 ? 1.696 -9.610 9.327 1.00 95.50 87 ASP A C 1
ATOM 631 O O . ASP A 1 87 ? 2.029 -8.978 10.332 1.00 95.50 87 ASP A O 1
ATOM 635 N N . PHE A 1 88 ? 2.310 -10.730 8.951 1.00 95.19 88 PHE A N 1
ATOM 636 C CA . PHE A 1 88 ? 3.455 -11.314 9.643 1.00 95.19 88 PHE A CA 1
ATOM 637 C C . PHE A 1 88 ? 4.745 -10.933 8.912 1.00 95.19 88 PHE A C 1
ATOM 639 O O . PHE A 1 88 ? 5.341 -11.747 8.204 1.00 95.19 88 PHE A O 1
ATOM 646 N N . GLY A 1 89 ? 5.163 -9.680 9.087 1.00 89.19 89 GLY A N 1
ATOM 647 C CA . GLY A 1 89 ? 6.393 -9.133 8.523 1.00 89.19 89 GLY A CA 1
ATOM 648 C C . GLY A 1 89 ? 7.510 -8.999 9.558 1.00 89.19 89 GLY A C 1
ATOM 649 O O . GLY A 1 89 ? 7.655 -9.807 10.475 1.00 89.19 89 GLY A O 1
ATOM 650 N N . THR A 1 90 ? 8.321 -7.946 9.417 1.00 87.94 90 THR A N 1
ATOM 651 C CA . THR A 1 90 ? 9.343 -7.577 10.413 1.00 87.94 90 THR A CA 1
ATOM 652 C C . THR A 1 90 ? 8.725 -7.314 11.790 1.00 87.94 90 THR A C 1
ATOM 654 O O . THR A 1 90 ? 9.280 -7.732 12.804 1.00 87.94 90 THR A O 1
ATOM 657 N N . SER A 1 91 ? 7.563 -6.660 11.815 1.00 90.38 91 SER A N 1
ATOM 658 C CA . SER A 1 91 ? 6.630 -6.638 12.941 1.00 90.38 91 SER A CA 1
ATOM 659 C C . SER A 1 91 ? 5.362 -7.403 12.561 1.00 90.38 91 SER A C 1
ATOM 661 O O . SER A 1 91 ? 5.037 -7.539 11.382 1.00 90.38 91 SER A O 1
ATOM 663 N N . THR A 1 92 ? 4.650 -7.920 13.564 1.00 93.19 92 THR A N 1
ATOM 664 C CA . THR A 1 92 ? 3.283 -8.412 13.363 1.00 93.19 92 THR A CA 1
ATOM 665 C C . THR A 1 92 ? 2.333 -7.231 13.458 1.00 93.19 92 THR A C 1
ATOM 667 O O . THR A 1 92 ? 2.208 -6.656 14.538 1.00 93.19 92 THR A O 1
ATOM 670 N N . ASN A 1 93 ? 1.684 -6.894 12.347 1.00 92.88 93 ASN A N 1
ATOM 671 C CA . ASN A 1 93 ? 0.745 -5.781 12.271 1.00 92.88 93 ASN A CA 1
ATOM 672 C C . ASN A 1 93 ? -0.692 -6.310 12.208 1.00 92.88 93 ASN A C 1
ATOM 674 O O . ASN A 1 93 ? -0.958 -7.341 11.586 1.00 92.88 93 ASN A O 1
ATOM 678 N N . MET A 1 94 ? -1.621 -5.592 12.831 1.00 96.31 94 MET A N 1
ATOM 679 C CA . MET A 1 94 ? -3.060 -5.816 12.700 1.00 96.31 94 MET A CA 1
ATOM 680 C C . MET A 1 94 ? -3.715 -4.536 12.197 1.00 96.31 94 MET A C 1
ATOM 682 O O . MET A 1 94 ? -3.540 -3.483 12.801 1.00 96.31 94 MET A O 1
ATOM 686 N N . ASP A 1 95 ? -4.488 -4.636 11.121 1.00 96.69 95 ASP A N 1
ATOM 687 C CA . ASP A 1 95 ? -5.164 -3.517 10.467 1.00 96.69 95 ASP A CA 1
ATOM 688 C C . ASP A 1 95 ? -6.671 -3.751 10.469 1.00 96.69 95 ASP A C 1
ATOM 690 O O . ASP A 1 95 ? -7.153 -4.753 9.938 1.00 96.69 95 ASP A O 1
ATOM 694 N N . VAL A 1 96 ? -7.422 -2.837 11.078 1.00 98.00 96 VAL A N 1
ATOM 695 C CA . VAL A 1 96 ? -8.865 -2.969 11.289 1.00 98.00 96 VAL A CA 1
ATOM 696 C C . VAL A 1 96 ? -9.619 -2.078 10.312 1.00 98.00 96 VAL A C 1
ATOM 698 O O . VAL A 1 96 ? -9.408 -0.864 10.259 1.00 98.00 96 VAL A O 1
ATOM 701 N N . VAL A 1 97 ? -10.551 -2.683 9.580 1.00 98.50 97 VAL A N 1
ATOM 702 C CA . VAL A 1 97 ? -11.534 -1.992 8.747 1.00 98.50 97 VAL A CA 1
ATOM 703 C C . VAL A 1 97 ? -12.919 -2.215 9.341 1.00 98.50 97 VAL A C 1
ATOM 705 O O . VAL A 1 97 ? -13.361 -3.355 9.519 1.00 98.50 97 VAL A O 1
ATOM 708 N N . ASP A 1 98 ? -13.606 -1.125 9.664 1.00 98.38 98 ASP A N 1
ATOM 709 C CA . ASP A 1 98 ? -14.934 -1.178 10.265 1.00 98.38 98 ASP A CA 1
ATOM 710 C C . ASP A 1 98 ? -16.033 -1.528 9.244 1.00 98.38 98 ASP A C 1
ATOM 712 O O . ASP A 1 98 ? -15.795 -1.682 8.045 1.00 98.38 98 ASP A O 1
ATOM 716 N N . ALA A 1 99 ? -17.275 -1.655 9.716 1.00 98.00 99 ALA A N 1
ATOM 717 C CA . ALA A 1 99 ? -18.412 -2.006 8.865 1.00 98.00 99 ALA A CA 1
ATOM 718 C C . ALA A 1 99 ? -18.744 -0.938 7.801 1.00 98.00 99 ALA A C 1
ATOM 720 O O . ALA A 1 99 ? -19.368 -1.267 6.795 1.00 98.00 99 ALA A O 1
ATOM 721 N N . SER A 1 100 ? -18.324 0.319 7.993 1.00 97.69 100 SER A N 1
ATOM 722 C CA . SER A 1 100 ? -18.482 1.387 6.996 1.00 97.69 100 SER A CA 1
ATOM 723 C C . SER A 1 100 ? -17.441 1.313 5.873 1.00 97.69 100 SER A C 1
ATOM 725 O O . SER A 1 100 ? -17.565 2.014 4.869 1.00 97.69 100 SER A O 1
ATOM 727 N N . GLY A 1 101 ? -16.429 0.454 6.028 1.00 97.25 101 GLY A N 1
ATOM 728 C CA . GLY A 1 101 ? -15.291 0.351 5.123 1.00 97.25 101 GLY A CA 1
ATOM 729 C C . GLY A 1 101 ? -14.171 1.337 5.431 1.00 97.25 101 GLY A C 1
ATOM 730 O O . GLY A 1 101 ? -13.277 1.499 4.603 1.00 97.25 101 GLY A O 1
ATOM 731 N N . ALA A 1 102 ? -14.195 1.980 6.600 1.00 97.50 102 ALA A N 1
ATOM 732 C CA . ALA A 1 102 ? -13.124 2.855 7.042 1.00 97.50 102 ALA A CA 1
ATOM 733 C C . ALA A 1 102 ? -12.012 2.055 7.727 1.00 97.50 102 ALA A C 1
ATOM 735 O O . ALA A 1 102 ? -12.277 1.201 8.573 1.00 97.50 102 ALA A O 1
ATOM 736 N N . TYR A 1 103 ? -10.761 2.373 7.405 1.00 97.19 103 TYR A N 1
ATOM 737 C CA . TYR A 1 103 ? -9.612 1.981 8.210 1.00 97.19 103 TYR A CA 1
ATOM 738 C C . TYR A 1 103 ? -9.665 2.735 9.542 1.00 97.19 103 TYR A C 1
ATOM 740 O O . TYR A 1 103 ? -9.659 3.968 9.551 1.00 97.19 103 TYR A O 1
ATOM 748 N N . VAL A 1 104 ? -9.698 2.006 10.657 1.00 97.12 104 VAL A N 1
ATOM 749 C CA . VAL A 1 104 ? -9.857 2.566 12.015 1.00 97.12 104 VAL A CA 1
ATOM 750 C C . VAL A 1 104 ? -8.650 2.304 12.920 1.00 97.12 104 VAL A C 1
ATOM 752 O O . VAL A 1 104 ? -8.723 2.481 14.134 1.00 97.12 104 VAL A O 1
ATOM 755 N N . GLY A 1 105 ? -7.516 1.909 12.337 1.00 94.88 105 GLY A N 1
ATOM 756 C CA . GLY A 1 105 ? -6.262 1.689 13.056 1.00 94.88 105 GLY A CA 1
ATOM 757 C C . GLY A 1 105 ? -5.981 0.220 13.343 1.00 94.88 105 GLY A C 1
ATOM 758 O O . GLY A 1 105 ? -6.411 -0.670 12.613 1.00 94.88 105 GLY A O 1
ATOM 759 N N . GLY A 1 106 ? -5.217 -0.017 14.40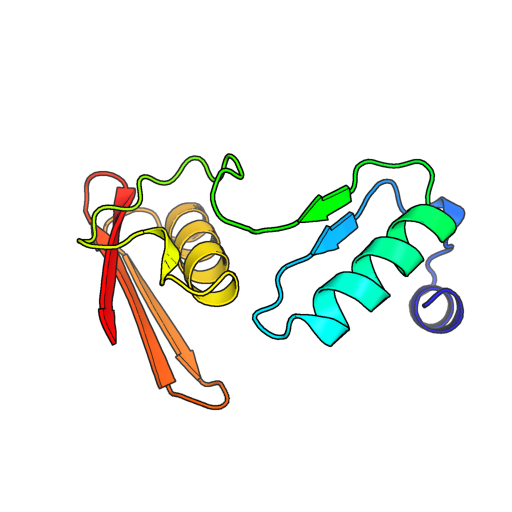5 1.00 91.81 106 GLY A N 1
ATOM 760 C CA . GLY A 1 106 ? -4.774 -1.336 14.828 1.00 91.81 106 GLY A CA 1
ATOM 761 C C . GLY A 1 106 ? -3.423 -1.252 15.534 1.00 91.81 106 GLY A C 1
ATOM 762 O O . G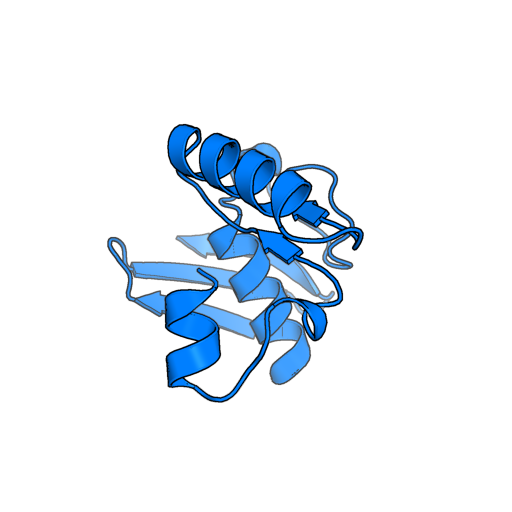LY A 1 106 ? -3.102 -0.204 16.097 1.00 91.81 106 GLY A O 1
ATOM 763 N N . SER A 1 107 ? -2.637 -2.327 15.506 1.00 89.00 107 SER A N 1
ATOM 764 C CA . SER A 1 107 ? -1.344 -2.425 16.208 1.00 89.00 107 SER A CA 1
ATOM 765 C C . SER A 1 107 ? -0.207 -2.711 15.254 1.00 89.00 107 SER A C 1
ATOM 767 O O . SER A 1 107 ? -0.426 -3.596 14.399 1.00 89.00 107 SER A O 1
#

Secondary structure (DSSP, 8-state):
-HHHHHHTT--GGG---EEE--S-HHHHHHHHHHHHHH-SSPEEE-STT---SS-B-SS-GGGS-HHHHHHHHHHHHHH-SSEEEEEESSSEEEEEE-TTS-EEEE-